Protein AF-A0A1G2YPW8-F1 (afdb_monomer_lite)

pLDDT: mean 90.45, std 9.54, range [54.59, 98.56]

Radius of gyration: 13.86 Å; chains: 1; bounding box: 31×33×29 Å

Foldseek 3Di:
DDAEAEFAPDPDDGGEDEAAAEEDEDPDAAYEYEFQQRGHGEYEYNEYEDHAQRYEYEAQLPAHGEYAYEEYEYHHQEYAFCNDLRGEGEYAYLEYEYEHEEEYEQHAAFNYEYEYAANAYEYEHPYYAYYPRHNPDCVRYHYHDHNNYYYYD

Structure (mmCIF, N/CA/C/O backbone):
data_AF-A0A1G2YPW8-F1
#
_entry.id   AF-A0A1G2YPW8-F1
#
loop_
_atom_site.group_PDB
_atom_site.id
_atom_site.type_symbol
_atom_site.label_atom_id
_atom_site.label_alt_id
_atom_site.label_comp_id
_atom_site.label_asym_id
_atom_site.label_entity_id
_atom_site.label_seq_id
_atom_site.pdbx_PDB_ins_code
_atom_site.Cartn_x
_atom_site.Cartn_y
_atom_site.Cartn_z
_atom_site.occupancy
_atom_site.B_iso_or_equiv
_atom_site.auth_seq_id
_atom_site.auth_comp_id
_atom_site.auth_asym_id
_atom_site.auth_atom_id
_atom_site.pdbx_PDB_model_num
ATOM 1 N N . MET A 1 1 ? -4.391 11.992 -16.008 1.00 54.59 1 MET A N 1
ATOM 2 C CA . MET A 1 1 ? -4.399 11.452 -14.633 1.00 54.59 1 MET A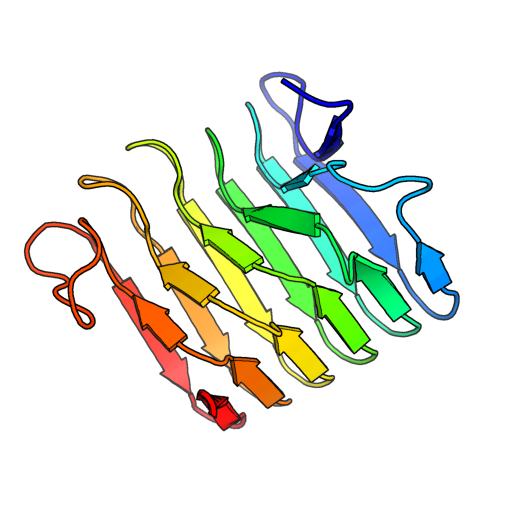 CA 1
ATOM 3 C C . MET A 1 1 ? -5.690 11.900 -13.969 1.00 54.59 1 MET A C 1
ATOM 5 O O . MET A 1 1 ? -6.053 13.056 -14.154 1.00 54.59 1 MET A O 1
ATOM 9 N N . GLY A 1 2 ? -6.417 10.990 -13.313 1.00 60.84 2 GLY A N 1
ATOM 10 C CA . GLY A 1 2 ? -7.601 11.341 -12.520 1.00 60.84 2 GLY A CA 1
ATOM 11 C C . GLY A 1 2 ? -7.224 12.144 -11.266 1.00 60.84 2 GLY A C 1
ATOM 12 O O . GLY A 1 2 ? -6.031 12.343 -11.013 1.00 60.84 2 GLY A O 1
ATOM 13 N N . PRO A 1 3 ? -8.204 12.621 -10.481 1.00 71.19 3 PRO A N 1
ATOM 14 C CA . PRO A 1 3 ? -7.913 13.215 -9.183 1.00 71.19 3 PRO A CA 1
ATOM 15 C C . PRO A 1 3 ? -7.196 12.183 -8.299 1.00 71.19 3 PRO A C 1
ATOM 17 O O . PRO A 1 3 ? -7.533 11.004 -8.323 1.00 71.19 3 PRO A O 1
ATOM 20 N N . ALA A 1 4 ? -6.209 12.612 -7.513 1.00 73.88 4 ALA A N 1
ATOM 21 C CA . ALA A 1 4 ? -5.512 11.742 -6.568 1.00 73.88 4 ALA A CA 1
ATOM 22 C C . ALA A 1 4 ? -5.597 12.335 -5.165 1.00 73.88 4 ALA A C 1
ATOM 24 O O . ALA A 1 4 ? -5.296 13.515 -4.968 1.00 73.88 4 ALA A O 1
ATOM 25 N N . SER A 1 5 ? -5.972 11.504 -4.195 1.00 84.81 5 SER A N 1
ATOM 26 C CA . SER A 1 5 ? -5.772 11.807 -2.778 1.00 84.81 5 SER A CA 1
ATOM 27 C C . SER A 1 5 ? -4.397 11.283 -2.392 1.00 84.81 5 SER A C 1
ATOM 29 O O . SER A 1 5 ? -4.063 10.146 -2.709 1.00 84.81 5 SER A O 1
ATOM 31 N N . GLN A 1 6 ? -3.566 12.116 -1.775 1.00 85.81 6 GLN A N 1
ATOM 32 C CA . GLN A 1 6 ? -2.142 11.819 -1.642 1.00 85.81 6 GLN A CA 1
ATOM 33 C C . GLN A 1 6 ? -1.658 12.025 -0.213 1.00 85.81 6 GLN A C 1
ATOM 35 O O . GLN A 1 6 ? -2.014 13.001 0.448 1.00 85.81 6 GLN A O 1
ATOM 40 N N . ILE A 1 7 ? -0.792 11.120 0.226 1.00 88.00 7 ILE A N 1
ATOM 41 C CA . ILE A 1 7 ? -0.086 11.155 1.499 1.00 88.00 7 ILE A CA 1
ATOM 42 C C . ILE A 1 7 ? 1.413 11.164 1.175 1.00 88.00 7 ILE A C 1
ATOM 44 O O . ILE A 1 7 ? 1.908 10.273 0.485 1.00 88.00 7 ILE A O 1
ATOM 48 N N . GLY A 1 8 ? 2.134 12.177 1.661 1.00 85.00 8 GLY A N 1
ATOM 49 C CA . GLY A 1 8 ? 3.579 12.328 1.435 1.00 85.00 8 GLY A CA 1
ATOM 50 C C . GLY A 1 8 ? 3.909 13.056 0.126 1.00 85.00 8 GLY A C 1
ATOM 51 O O . GLY A 1 8 ? 4.586 12.508 -0.742 1.00 85.00 8 GLY A O 1
ATOM 52 N N . ILE A 1 9 ? 3.383 14.277 -0.051 1.00 84.44 9 ILE A N 1
ATOM 53 C CA . ILE A 1 9 ? 3.553 15.082 -1.281 1.00 84.44 9 ILE A CA 1
ATOM 54 C C . ILE A 1 9 ? 4.685 16.118 -1.222 1.00 84.44 9 ILE A C 1
ATOM 56 O O . ILE A 1 9 ? 5.138 16.579 -2.264 1.00 84.44 9 ILE A O 1
ATOM 60 N N . SER A 1 10 ? 5.134 16.515 -0.029 1.00 79.88 10 SER A N 1
ATOM 61 C CA . SER A 1 10 ? 6.168 17.543 0.158 1.00 79.88 10 SER A CA 1
ATOM 62 C C . SER A 1 10 ? 7.513 16.916 0.499 1.00 79.88 10 SER A C 1
ATOM 64 O O . SER A 1 10 ? 7.562 16.025 1.345 1.00 79.88 10 SER A O 1
ATOM 66 N N . SER A 1 11 ? 8.608 17.404 -0.083 1.00 78.25 11 SER A N 1
ATOM 67 C CA . SER A 1 11 ? 9.956 16.912 0.215 1.00 78.25 11 SER A CA 1
ATOM 68 C C . SER A 1 11 ? 10.318 17.090 1.700 1.00 78.25 11 SER A C 1
ATOM 70 O O . SER A 1 11 ? 10.082 18.141 2.292 1.00 78.25 11 SER A O 1
ATOM 72 N N . GLY A 1 12 ? 10.902 16.050 2.306 1.00 75.81 12 GLY A N 1
ATOM 73 C CA . GLY A 1 12 ? 11.569 16.145 3.612 1.00 75.81 12 GLY A CA 1
ATOM 74 C C . GLY A 1 12 ? 10.729 15.879 4.869 1.00 75.81 12 GLY A C 1
ATOM 75 O O . GLY A 1 12 ? 11.188 16.213 5.957 1.00 75.81 12 GLY A O 1
ATOM 76 N N . GLY A 1 13 ? 9.543 15.271 4.767 1.00 85.06 13 GLY A N 1
ATOM 77 C CA . GLY A 1 13 ? 8.742 14.912 5.945 1.00 85.06 13 GLY A CA 1
ATOM 78 C C . GLY A 1 13 ? 7.903 13.649 5.770 1.00 85.06 13 GLY A C 1
ATOM 79 O O . GLY A 1 13 ? 7.817 13.095 4.676 1.00 85.06 13 GLY A O 1
ATOM 80 N N . THR A 1 14 ? 7.273 13.220 6.861 1.00 92.38 14 THR A N 1
ATOM 81 C CA . THR A 1 14 ? 6.325 12.102 6.882 1.00 92.38 14 THR A CA 1
ATOM 82 C C . THR A 1 14 ? 4.910 12.652 7.006 1.00 92.38 14 THR A C 1
ATOM 84 O O . THR A 1 14 ? 4.627 13.435 7.913 1.00 92.38 14 THR A O 1
ATOM 87 N N . ALA A 1 15 ? 4.009 12.246 6.115 1.00 94.19 15 ALA A N 1
ATOM 88 C CA . ALA A 1 15 ? 2.583 12.525 6.251 1.00 94.19 15 ALA A CA 1
ATOM 89 C C . ALA A 1 15 ? 1.846 11.257 6.683 1.00 94.19 15 ALA A C 1
ATOM 91 O O . ALA A 1 15 ? 2.105 10.184 6.141 1.00 94.19 15 ALA A O 1
ATOM 92 N N . THR A 1 16 ? 0.897 11.393 7.609 1.00 95.00 16 THR A N 1
ATOM 93 C CA . THR A 1 16 ? 0.124 10.262 8.136 1.00 95.00 16 THR A CA 1
ATOM 94 C C . THR A 1 16 ? -1.372 10.515 8.000 1.00 95.00 16 THR A C 1
ATOM 96 O O . THR A 1 16 ? -1.867 11.555 8.435 1.00 95.00 16 THR A O 1
ATOM 99 N N . LEU A 1 17 ? -2.102 9.543 7.451 1.00 94.81 17 LEU A N 1
ATOM 100 C CA . LEU A 1 17 ? -3.563 9.483 7.493 1.00 94.81 17 LEU A CA 1
ATOM 101 C C . LEU A 1 17 ? -4.003 8.389 8.465 1.00 94.81 17 LEU A C 1
ATOM 103 O O . LEU A 1 17 ? -3.653 7.228 8.278 1.00 94.81 17 LEU A O 1
ATOM 107 N N . ASN A 1 18 ? -4.796 8.755 9.474 1.00 96.06 18 ASN A N 1
ATOM 108 C CA . ASN A 1 18 ? -5.314 7.824 10.477 1.00 96.06 18 ASN A CA 1
ATOM 109 C C . ASN A 1 18 ? -6.785 7.478 10.207 1.00 96.06 18 ASN A C 1
ATOM 111 O O . ASN A 1 18 ? -7.634 8.370 10.153 1.00 96.06 18 ASN A O 1
ATOM 115 N N . VAL A 1 19 ? -7.098 6.185 10.127 1.00 95.19 19 VAL A N 1
ATOM 116 C CA . VAL A 1 19 ? -8.462 5.646 10.049 1.00 95.19 19 VAL A CA 1
ATOM 117 C C . VAL A 1 19 ? -8.671 4.709 11.239 1.00 95.19 19 VAL A C 1
ATOM 119 O O . VAL A 1 19 ? -8.038 3.664 11.337 1.00 95.19 19 VAL A O 1
ATOM 122 N N . ALA A 1 20 ? -9.520 5.120 12.186 1.00 94.69 20 ALA A N 1
ATOM 123 C CA . ALA A 1 20 ? -9.616 4.481 13.507 1.00 94.69 20 ALA A CA 1
ATOM 124 C C . ALA A 1 20 ? -11.041 4.050 13.910 1.00 94.69 20 ALA A C 1
ATOM 126 O O . ALA A 1 20 ? -11.277 3.719 15.067 1.00 94.69 20 ALA A O 1
ATOM 127 N N . GLY A 1 21 ? -12.019 4.073 12.996 1.00 90.38 21 GLY A N 1
ATOM 128 C CA . GLY A 1 21 ? -13.393 3.670 13.350 1.00 90.38 21 GLY A CA 1
ATOM 129 C C . GLY A 1 21 ? -14.521 4.168 12.450 1.00 90.38 21 GLY A C 1
ATOM 130 O O . GLY A 1 21 ? -15.677 3.841 12.693 1.00 90.38 21 GLY A O 1
ATOM 131 N N . ARG A 1 22 ? -14.220 4.958 11.416 1.00 95.12 22 ARG A N 1
ATOM 132 C CA . ARG A 1 22 ? -15.196 5.385 10.402 1.00 95.12 22 ARG A CA 1
ATOM 133 C C . ARG A 1 22 ? -14.780 4.913 9.017 1.00 95.12 22 ARG A C 1
ATOM 135 O O . ARG A 1 22 ? -13.684 4.382 8.842 1.00 95.12 22 ARG A O 1
ATOM 142 N N . THR A 1 23 ? -15.667 5.125 8.054 1.00 94.38 23 THR A N 1
ATOM 143 C CA . THR A 1 23 ? -15.392 4.847 6.650 1.00 94.38 23 THR A CA 1
ATOM 144 C C . THR A 1 23 ? -14.741 6.056 5.983 1.00 94.38 23 THR A C 1
ATOM 146 O O . THR A 1 23 ? -15.304 7.150 5.991 1.00 94.38 23 THR A O 1
ATOM 149 N N . LEU A 1 24 ? -13.568 5.849 5.394 1.00 91.50 24 LEU A N 1
ATOM 150 C CA . LEU A 1 24 ? -12.966 6.724 4.398 1.00 91.50 24 LEU A CA 1
ATOM 151 C C . LEU A 1 24 ? -13.339 6.177 3.018 1.00 91.50 24 LEU A C 1
ATOM 153 O O . LEU A 1 24 ? -12.921 5.077 2.675 1.00 91.50 24 LEU A O 1
ATOM 157 N N . THR A 1 25 ? -14.101 6.931 2.231 1.00 90.62 25 THR A N 1
ATOM 158 C CA . THR A 1 25 ? -14.523 6.523 0.881 1.00 90.62 25 THR A CA 1
ATOM 159 C C . THR A 1 25 ? -13.983 7.514 -0.138 1.00 90.62 25 THR A C 1
ATOM 161 O O . THR A 1 25 ? -14.109 8.723 0.067 1.00 90.62 25 THR A O 1
ATOM 164 N N . ALA A 1 26 ? -13.409 7.024 -1.239 1.00 82.62 26 ALA A N 1
ATOM 165 C CA . ALA A 1 26 ? -13.087 7.896 -2.363 1.00 82.62 26 ALA A CA 1
ATOM 166 C C . ALA A 1 26 ? -14.381 8.360 -3.062 1.00 82.62 26 ALA A C 1
ATOM 168 O O . ALA A 1 26 ? -15.291 7.558 -3.270 1.00 82.62 26 ALA A O 1
ATOM 169 N N . PRO A 1 27 ? -14.506 9.652 -3.405 1.00 71.44 27 PRO A N 1
ATOM 170 C CA . PRO A 1 27 ? -15.769 10.222 -3.870 1.00 71.44 27 PRO A CA 1
ATOM 171 C C . PRO A 1 27 ? -16.154 9.843 -5.312 1.00 71.44 27 PRO A C 1
ATOM 173 O O . PRO A 1 27 ? -17.251 10.196 -5.741 1.00 71.44 27 PRO A O 1
ATOM 176 N N . SER A 1 28 ? -15.289 9.176 -6.083 1.00 69.62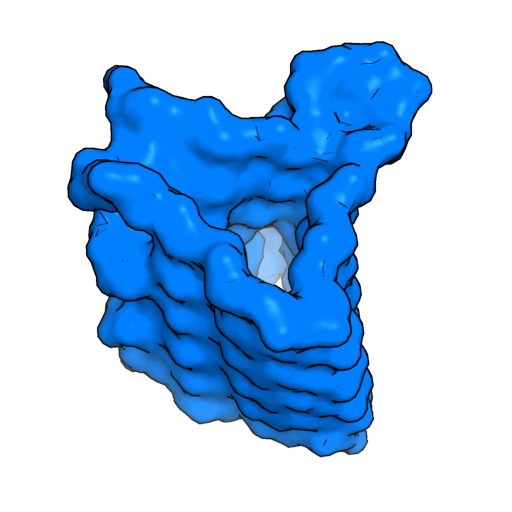 28 SER A N 1
ATOM 177 C CA . SER A 1 28 ? -15.517 8.919 -7.512 1.00 69.62 28 SER A CA 1
ATOM 178 C C . SER A 1 28 ? -14.835 7.648 -8.013 1.00 69.62 28 SER A C 1
ATOM 180 O O . SER A 1 28 ? -14.056 7.039 -7.300 1.00 69.62 28 SER A O 1
ATOM 182 N N . ASN A 1 29 ? -15.112 7.278 -9.264 1.00 67.69 29 ASN A N 1
ATOM 183 C CA . ASN A 1 29 ? -14.352 6.266 -9.994 1.00 67.69 29 ASN A CA 1
ATOM 184 C C . ASN A 1 29 ? -13.076 6.909 -10.572 1.00 67.69 29 ASN A C 1
ATOM 186 O O . ASN A 1 29 ? -13.143 8.027 -11.088 1.00 67.69 29 ASN A O 1
ATOM 190 N N . TYR A 1 30 ? -11.956 6.186 -10.559 1.00 64.81 30 TYR A N 1
ATOM 191 C CA . TYR A 1 30 ? -10.618 6.597 -11.016 1.00 64.81 30 TYR A CA 1
ATOM 192 C C . TYR A 1 30 ? -9.876 7.584 -10.103 1.00 64.81 30 TYR A C 1
ATOM 194 O O . TYR A 1 30 ? -9.053 8.376 -10.575 1.00 64.81 30 TYR A O 1
ATOM 202 N N . THR A 1 31 ? -10.149 7.530 -8.801 1.00 77.00 31 THR A N 1
ATOM 203 C CA . THR A 1 31 ? -9.406 8.267 -7.776 1.00 77.00 31 THR A CA 1
ATOM 204 C C . THR A 1 31 ? -8.381 7.370 -7.101 1.00 77.00 31 THR A C 1
ATOM 206 O O . THR A 1 31 ? -8.721 6.524 -6.290 1.00 77.00 31 THR A O 1
ATOM 209 N N . TYR A 1 32 ? -7.095 7.566 -7.377 1.00 88.31 32 TYR A N 1
ATOM 210 C CA . TYR A 1 32 ? -6.054 6.802 -6.684 1.00 88.31 32 TYR A CA 1
ATOM 211 C C . TYR A 1 32 ? -5.812 7.364 -5.279 1.00 88.31 32 TYR A C 1
ATOM 213 O O . TYR A 1 32 ? -5.774 8.589 -5.090 1.00 88.31 32 TYR A O 1
ATOM 221 N N . LEU A 1 33 ? -5.598 6.475 -4.305 1.00 93.25 33 LEU A N 1
ATOM 222 C CA . LEU A 1 33 ? -4.962 6.839 -3.040 1.00 93.25 33 LEU A CA 1
ATOM 223 C C . LEU A 1 33 ? -3.460 6.610 -3.177 1.00 93.25 33 LEU A C 1
ATOM 225 O O . LEU A 1 33 ? -3.012 5.471 -3.251 1.00 93.25 33 LEU A O 1
ATOM 229 N N . VAL A 1 34 ? -2.679 7.686 -3.190 1.00 94.69 34 VAL A N 1
ATOM 230 C CA . VAL A 1 34 ? -1.218 7.599 -3.255 1.00 94.69 34 VAL A CA 1
ATOM 231 C C . VAL A 1 34 ? -0.644 7.700 -1.852 1.00 94.69 34 VAL A C 1
ATOM 233 O O . VAL A 1 34 ? -0.908 8.667 -1.136 1.00 94.69 34 VAL A O 1
ATOM 236 N N . VAL A 1 35 ? 0.176 6.729 -1.470 1.00 96.56 35 VAL A N 1
ATOM 237 C CA . VAL A 1 35 ? 0.877 6.699 -0.186 1.00 96.56 35 VAL A CA 1
ATOM 238 C C . VAL A 1 35 ? 2.369 6.638 -0.478 1.00 96.56 35 VAL A C 1
ATOM 240 O O . VAL A 1 35 ? 2.856 5.635 -0.985 1.00 96.56 35 VAL A O 1
ATOM 243 N N . GLY A 1 36 ? 3.096 7.716 -0.191 1.00 95.38 36 GLY A N 1
ATOM 244 C CA . GLY A 1 36 ? 4.525 7.815 -0.494 1.00 95.38 36 GLY A CA 1
ATOM 245 C C . GLY A 1 36 ? 4.818 8.342 -1.903 1.00 95.38 36 GLY A C 1
ATOM 246 O O . GLY A 1 36 ? 5.506 7.675 -2.674 1.00 95.38 36 GLY A O 1
ATOM 247 N N . ASN A 1 37 ? 4.268 9.509 -2.274 1.00 91.38 37 ASN A N 1
ATOM 248 C CA . ASN A 1 37 ? 4.483 10.095 -3.607 1.00 91.38 37 ASN A CA 1
ATOM 249 C C . ASN A 1 37 ? 5.901 10.672 -3.772 1.00 91.38 37 ASN A C 1
ATOM 251 O O . ASN A 1 37 ? 6.673 10.172 -4.575 1.00 91.38 37 ASN A O 1
ATOM 255 N N . ALA A 1 38 ? 6.252 11.710 -3.014 1.00 90.81 38 ALA A N 1
ATOM 256 C CA . ALA A 1 38 ? 7.559 12.381 -3.103 1.00 90.81 38 ALA A CA 1
ATOM 257 C C . ALA A 1 38 ? 8.318 12.385 -1.766 1.00 90.81 38 ALA A C 1
ATOM 259 O O . ALA A 1 38 ? 9.487 12.763 -1.692 1.00 90.81 38 ALA A O 1
ATOM 260 N N . SER A 1 39 ? 7.644 11.986 -0.694 1.00 94.25 39 SER A N 1
ATOM 261 C CA . SER A 1 39 ? 8.192 11.806 0.643 1.00 94.25 39 SER A CA 1
ATOM 262 C C . SER A 1 39 ? 7.452 10.687 1.355 1.00 94.25 39 SER A C 1
ATOM 264 O O . SER A 1 39 ? 6.546 10.083 0.782 1.00 94.25 39 SER A O 1
ATOM 266 N N . GLN A 1 40 ? 7.845 10.381 2.590 1.00 95.81 40 GLN A N 1
ATOM 267 C CA . GLN A 1 40 ? 7.257 9.263 3.307 1.00 95.81 40 GLN A CA 1
ATOM 268 C C . GLN A 1 40 ? 5.757 9.494 3.539 1.00 95.81 40 GLN A C 1
ATOM 270 O O . GLN A 1 40 ? 5.340 10.500 4.120 1.00 95.81 40 GLN A O 1
ATOM 275 N N . GLY A 1 41 ? 4.939 8.545 3.092 1.00 97.00 41 GLY A N 1
ATOM 276 C CA . GLY A 1 41 ? 3.506 8.522 3.360 1.00 97.00 41 GLY A CA 1
ATOM 277 C C . GLY A 1 41 ? 3.145 7.329 4.229 1.00 97.00 41 GLY A C 1
ATOM 278 O O . GLY A 1 41 ? 3.628 6.229 3.984 1.00 97.00 41 GLY A O 1
ATOM 279 N N . VAL A 1 42 ? 2.288 7.538 5.224 1.00 97.69 42 VAL A N 1
ATOM 280 C CA . VAL A 1 42 ? 1.803 6.481 6.115 1.00 97.69 42 VAL A CA 1
ATOM 281 C C . VAL A 1 42 ? 0.278 6.479 6.128 1.00 97.69 42 VAL A C 1
ATOM 283 O O . VAL A 1 42 ? -0.358 7.463 6.504 1.00 97.69 42 VAL A O 1
ATOM 286 N N . LEU A 1 43 ? -0.320 5.358 5.744 1.00 97.81 43 LEU A N 1
ATOM 287 C CA . LEU A 1 43 ? -1.722 5.057 5.996 1.00 97.81 43 LEU A CA 1
ATOM 288 C C . LEU A 1 43 ? -1.806 4.169 7.240 1.00 97.81 43 LEU A C 1
ATOM 290 O O . LEU A 1 43 ? -1.400 3.010 7.219 1.00 97.81 43 LEU A O 1
ATOM 294 N N . GLN A 1 44 ? -2.338 4.716 8.328 1.00 98.19 44 GLN A N 1
ATOM 295 C CA . GLN A 1 44 ? -2.523 4.008 9.588 1.00 98.19 44 GLN A CA 1
ATOM 296 C C . GLN A 1 44 ? -3.992 3.604 9.740 1.00 98.19 44 GLN A C 1
ATOM 298 O O . GLN A 1 44 ? -4.866 4.463 9.873 1.00 98.19 44 GLN A O 1
ATOM 303 N N . VAL A 1 45 ? -4.264 2.300 9.765 1.00 98.06 45 VAL A N 1
ATOM 304 C CA . VAL A 1 45 ? -5.611 1.745 9.948 1.00 98.06 45 VAL A CA 1
ATOM 305 C C . VAL A 1 45 ? -5.660 0.947 11.248 1.00 98.06 45 VAL A C 1
ATOM 307 O O . VAL A 1 45 ? -5.139 -0.158 11.359 1.00 98.06 45 VAL A O 1
ATOM 310 N N . SER A 1 46 ? -6.267 1.534 12.273 1.00 98.06 46 SER A N 1
ATOM 311 C CA . SER A 1 46 ? -6.469 0.890 13.577 1.00 98.06 46 SER A CA 1
ATOM 312 C C . SER A 1 46 ? -7.926 0.504 13.829 1.00 98.06 46 SER A C 1
ATOM 314 O O . SER A 1 46 ? -8.237 -0.034 14.889 1.00 98.06 46 SER A O 1
ATOM 316 N N . GLY A 1 47 ? -8.808 0.752 12.854 1.00 97.12 47 GLY A N 1
ATOM 317 C CA . GLY A 1 47 ? -10.222 0.382 12.836 1.00 97.12 47 GLY A CA 1
ATOM 318 C C . GLY A 1 47 ? -10.952 1.018 11.649 1.00 97.12 47 GLY A C 1
ATOM 319 O O . GLY A 1 47 ? -10.354 1.728 10.845 1.00 97.12 47 GLY A O 1
ATOM 320 N N . GLY A 1 48 ? -12.267 0.819 11.548 1.00 97.38 48 GLY A N 1
ATOM 321 C CA . GLY A 1 48 ? -13.072 1.396 10.463 1.00 97.38 48 GLY A CA 1
ATOM 322 C C . GLY A 1 48 ? -12.804 0.763 9.094 1.00 97.38 48 GLY A C 1
ATOM 323 O O . GLY A 1 48 ? -12.369 -0.387 9.007 1.00 97.38 48 GLY A O 1
ATOM 324 N N . THR A 1 49 ? -13.101 1.506 8.025 1.00 97.56 49 THR A N 1
ATOM 325 C CA . THR A 1 49 ? -13.013 0.996 6.649 1.00 97.56 49 THR A CA 1
ATOM 326 C C . THR A 1 49 ? -12.399 2.025 5.705 1.00 97.56 49 THR A C 1
ATOM 328 O O . THR A 1 49 ? -12.866 3.156 5.638 1.00 97.56 49 THR A O 1
ATOM 331 N N . VAL A 1 50 ? -11.395 1.638 4.925 1.00 96.56 50 VAL A N 1
ATOM 332 C CA . VAL A 1 50 ? -10.951 2.385 3.740 1.00 96.56 50 VAL A CA 1
ATOM 333 C C . VAL A 1 50 ? -11.612 1.741 2.529 1.00 96.56 50 VAL A C 1
ATOM 335 O O . VAL A 1 50 ? -11.362 0.576 2.244 1.00 96.56 50 VAL A O 1
ATOM 338 N N . ASN A 1 51 ? -12.500 2.461 1.849 1.00 95.44 51 ASN A N 1
ATOM 339 C CA . ASN A 1 51 ? -13.339 1.924 0.785 1.00 95.44 51 ASN A CA 1
ATOM 340 C C . ASN A 1 51 ? -13.025 2.590 -0.563 1.00 95.44 51 ASN A C 1
ATOM 342 O O . ASN A 1 51 ? -13.503 3.684 -0.863 1.00 95.44 51 ASN A O 1
ATOM 346 N N . LEU A 1 52 ? -12.228 1.893 -1.367 1.00 94.25 52 LEU A N 1
ATOM 347 C CA . LEU A 1 52 ? -11.710 2.276 -2.683 1.00 94.25 52 LEU A CA 1
ATOM 348 C C . LEU A 1 52 ? -12.094 1.221 -3.737 1.00 94.25 52 LEU A C 1
ATOM 350 O O . LEU A 1 52 ? -11.292 0.859 -4.585 1.00 94.25 52 LEU A O 1
ATOM 354 N N . VAL A 1 53 ? -13.307 0.666 -3.663 1.00 89.44 53 VAL A N 1
ATOM 355 C CA . VAL A 1 53 ? -13.724 -0.541 -4.417 1.00 89.44 53 VAL A CA 1
ATOM 356 C C . VAL A 1 53 ? -13.532 -0.472 -5.937 1.00 89.44 53 VAL A C 1
ATOM 358 O O . VAL A 1 53 ? -13.368 -1.508 -6.568 1.00 89.44 53 VAL A O 1
ATOM 361 N N . SER A 1 54 ? -13.537 0.725 -6.522 1.00 91.25 54 SER A N 1
ATOM 362 C CA . SER A 1 54 ? -13.334 0.942 -7.964 1.00 91.25 54 SER A CA 1
ATOM 363 C C . SER A 1 54 ? -11.929 1.453 -8.311 1.00 91.25 54 SER A C 1
ATOM 365 O O . SER A 1 54 ? -11.642 1.707 -9.481 1.00 91.25 54 SER A O 1
ATOM 367 N N . ASP A 1 55 ? -11.075 1.631 -7.304 1.00 92.75 55 ASP A N 1
ATOM 368 C CA . ASP A 1 55 ? -9.860 2.439 -7.349 1.00 92.75 55 ASP A CA 1
ATOM 369 C C . ASP A 1 55 ? -8.630 1.680 -6.834 1.00 92.75 55 ASP A C 1
ATOM 371 O O . ASP A 1 55 ? -8.741 0.716 -6.072 1.00 92.75 55 ASP A O 1
ATOM 375 N N . SER A 1 56 ? -7.440 2.124 -7.251 1.00 93.75 56 SER A N 1
ATOM 376 C CA . SER A 1 56 ? -6.174 1.555 -6.777 1.00 93.75 56 SER A CA 1
ATOM 377 C C . SER A 1 56 ? -5.592 2.332 -5.595 1.00 93.75 56 SER A C 1
ATOM 379 O O . SER A 1 56 ? -5.745 3.555 -5.483 1.00 93.75 56 SER A O 1
ATOM 381 N N . ILE A 1 57 ? -4.825 1.627 -4.768 1.00 96.06 57 ILE A N 1
ATOM 382 C CA . ILE A 1 57 ? -3.823 2.234 -3.892 1.00 96.06 57 ILE A CA 1
ATOM 383 C C . ILE A 1 57 ? -2.483 2.211 -4.623 1.00 96.06 57 ILE A C 1
ATOM 385 O O . ILE A 1 57 ? -2.032 1.152 -5.046 1.00 96.06 57 ILE A O 1
ATOM 389 N N . TRP A 1 58 ? -1.840 3.369 -4.746 1.00 95.94 58 TRP A N 1
ATOM 390 C CA . TRP A 1 58 ? -0.472 3.497 -5.246 1.00 95.94 58 TRP A CA 1
ATOM 391 C C . TRP A 1 58 ? 0.472 3.612 -4.062 1.00 95.94 58 TRP A C 1
ATOM 393 O O . TRP A 1 58 ? 0.583 4.676 -3.441 1.00 95.94 58 TRP A O 1
ATOM 403 N N . LEU A 1 59 ? 1.115 2.502 -3.717 1.00 97.19 59 LEU A N 1
ATOM 404 C CA . LEU A 1 59 ? 1.950 2.401 -2.530 1.00 97.19 59 LEU A CA 1
ATOM 405 C C . LEU A 1 59 ? 3.422 2.553 -2.904 1.00 97.19 59 LEU A C 1
ATOM 407 O O . 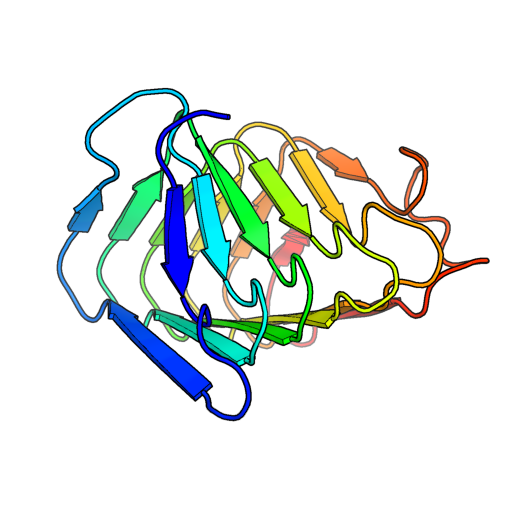LEU A 1 59 ? 3.948 1.842 -3.752 1.00 97.19 59 LEU A O 1
ATOM 411 N N . GLY A 1 60 ? 4.097 3.497 -2.262 1.00 95.56 60 GLY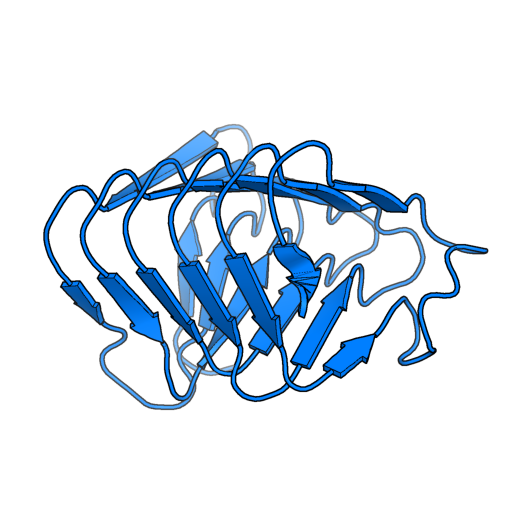 A N 1
ATOM 412 C CA . GLY A 1 60 ? 5.486 3.820 -2.553 1.00 95.56 60 GLY A CA 1
ATOM 413 C C . GLY A 1 60 ? 5.683 4.296 -3.993 1.00 95.56 60 GLY A C 1
ATOM 414 O O . GLY A 1 60 ? 6.536 3.775 -4.705 1.00 95.56 60 GLY A O 1
ATOM 415 N N . TYR A 1 61 ? 4.858 5.247 -4.448 1.00 92.75 61 TYR A N 1
ATOM 416 C CA . TYR A 1 61 ? 4.895 5.741 -5.829 1.00 92.75 61 TYR A CA 1
ATOM 417 C C . TYR A 1 61 ? 6.240 6.396 -6.183 1.00 92.75 61 TYR A C 1
ATOM 419 O O . TYR A 1 61 ? 6.763 6.136 -7.257 1.00 92.75 61 TYR A O 1
ATOM 427 N N . GLY A 1 62 ? 6.844 7.186 -5.293 1.00 91.25 62 GLY A N 1
ATOM 428 C CA . GLY A 1 62 ? 8.168 7.801 -5.519 1.00 91.25 62 GLY A CA 1
ATOM 429 C C . GLY A 1 62 ? 9.050 7.920 -4.277 1.00 91.25 62 GLY A C 1
ATOM 430 O O . GLY A 1 62 ? 10.191 8.370 -4.371 1.00 91.25 62 GLY A O 1
ATOM 431 N N . ALA A 1 63 ? 8.540 7.491 -3.125 1.00 94.06 63 ALA A N 1
ATOM 432 C CA . ALA A 1 63 ? 9.262 7.369 -1.867 1.00 94.06 63 ALA A CA 1
ATOM 433 C C . ALA A 1 63 ? 8.731 6.151 -1.091 1.00 94.06 63 ALA A C 1
ATOM 435 O O . ALA A 1 63 ? 7.992 5.327 -1.630 1.00 94.06 63 ALA A O 1
ATOM 436 N N . THR A 1 64 ? 9.077 6.028 0.190 1.00 96.19 64 THR A N 1
ATOM 437 C CA . THR A 1 64 ? 8.493 5.002 1.060 1.00 96.19 64 THR A CA 1
ATOM 438 C C . THR A 1 64 ? 7.008 5.276 1.295 1.00 96.19 64 THR A C 1
ATOM 440 O O . THR A 1 64 ? 6.623 6.335 1.799 1.00 96.19 64 THR A O 1
ATOM 443 N N . GLY A 1 65 ? 6.172 4.303 0.949 1.00 97.62 65 GLY A N 1
ATOM 444 C CA . GLY A 1 65 ? 4.752 4.297 1.272 1.00 97.62 65 GLY A CA 1
ATOM 445 C C . GLY A 1 65 ? 4.466 3.169 2.243 1.00 97.62 65 GLY A C 1
ATOM 446 O O . GLY A 1 65 ? 4.763 2.023 1.933 1.00 97.62 65 GLY A O 1
ATOM 447 N N . THR A 1 66 ? 3.889 3.471 3.399 1.00 98.25 66 THR A N 1
ATOM 448 C CA . THR A 1 66 ? 3.643 2.476 4.444 1.00 98.25 66 THR A CA 1
ATOM 449 C C . THR A 1 66 ? 2.155 2.346 4.731 1.00 98.25 66 THR A C 1
ATOM 451 O O . THR A 1 66 ? 1.486 3.342 5.003 1.00 98.25 66 THR A O 1
ATOM 454 N N . ILE A 1 67 ? 1.643 1.119 4.732 1.00 98.50 67 ILE A N 1
ATOM 455 C CA . ILE A 1 67 ? 0.358 0.772 5.342 1.00 98.50 67 ILE A CA 1
ATOM 456 C C . ILE A 1 67 ? 0.655 0.073 6.666 1.00 98.50 67 ILE A C 1
ATOM 458 O O . ILE A 1 67 ? 1.306 -0.965 6.684 1.00 98.50 67 ILE A O 1
ATOM 462 N N . ASN A 1 68 ? 0.160 0.630 7.769 1.00 98.44 68 ASN A N 1
ATOM 463 C CA . ASN A 1 68 ? 0.208 0.001 9.086 1.00 98.44 68 ASN A CA 1
ATOM 464 C C . ASN A 1 68 ? -1.216 -0.351 9.512 1.00 98.44 68 ASN A C 1
ATOM 466 O O . ASN A 1 68 ? -2.048 0.547 9.671 1.00 98.44 68 ASN A O 1
ATOM 470 N N . MET A 1 69 ? -1.495 -1.633 9.737 1.00 98.56 69 MET A N 1
ATOM 471 C CA . MET A 1 69 ? -2.837 -2.114 10.042 1.00 98.56 69 MET A CA 1
ATOM 472 C C . MET A 1 69 ? -2.859 -3.023 11.270 1.00 98.56 69 MET A C 1
ATOM 474 O O . MET A 1 69 ? -2.211 -4.065 11.303 1.00 98.56 69 MET A O 1
ATOM 478 N N . SER A 1 70 ? -3.630 -2.637 12.286 1.00 98.56 70 SER A N 1
ATOM 479 C CA . SER A 1 70 ? -3.873 -3.480 13.468 1.00 98.56 70 SER A CA 1
ATOM 480 C C . SER A 1 70 ? -5.307 -3.999 13.549 1.00 98.56 70 SER A C 1
ATOM 482 O O . SER A 1 70 ? -5.568 -5.004 14.205 1.00 98.56 70 SER A O 1
ATOM 484 N N . SER A 1 71 ? -6.255 -3.334 12.883 1.00 98.38 71 SER A N 1
ATOM 485 C CA . SER A 1 71 ? -7.634 -3.802 12.722 1.00 98.38 71 SER A CA 1
ATOM 486 C C . SER A 1 71 ? -8.324 -3.073 11.555 1.00 98.38 71 SER A C 1
ATOM 488 O O . SER A 1 71 ? -7.696 -2.269 10.869 1.00 98.38 71 SER A O 1
ATOM 490 N N . GLY A 1 72 ? -9.616 -3.331 11.327 1.00 98.25 72 GLY A N 1
ATOM 491 C CA . GLY A 1 72 ? -10.418 -2.671 10.291 1.00 98.25 72 GLY A CA 1
ATOM 492 C C . GLY A 1 72 ? -10.388 -3.389 8.943 1.00 98.25 72 GLY A C 1
ATOM 493 O O . GLY A 1 72 ? -10.007 -4.559 8.854 1.00 98.25 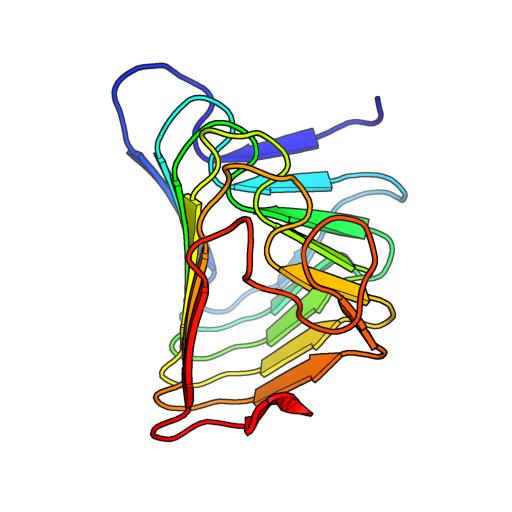72 GLY A O 1
ATOM 494 N N . THR A 1 73 ? -10.809 -2.682 7.893 1.00 98.50 73 THR A N 1
ATOM 495 C CA . THR A 1 73 ? -10.879 -3.228 6.531 1.00 98.50 73 THR A CA 1
ATOM 496 C C . THR A 1 73 ? -10.393 -2.217 5.496 1.00 98.50 73 THR A C 1
ATOM 498 O O . THR A 1 73 ? -10.798 -1.058 5.531 1.00 98.50 73 THR A O 1
ATOM 501 N N . ILE A 1 74 ? -9.577 -2.650 4.542 1.00 98.38 74 ILE A N 1
ATOM 502 C CA . ILE A 1 74 ? -9.283 -1.907 3.314 1.00 98.38 74 ILE A CA 1
ATOM 503 C C . ILE A 1 74 ? -9.920 -2.680 2.162 1.00 98.38 74 ILE A C 1
ATOM 505 O O . ILE A 1 74 ? -9.599 -3.843 1.966 1.00 98.38 74 ILE A O 1
ATOM 509 N N . ASN A 1 75 ? -10.812 -2.051 1.402 1.00 97.50 75 ASN A N 1
ATOM 510 C CA . ASN A 1 75 ? -11.331 -2.596 0.151 1.00 97.50 75 ASN A CA 1
ATOM 511 C C . ASN A 1 75 ? -10.787 -1.749 -0.991 1.00 97.50 75 ASN A C 1
ATOM 513 O O . ASN A 1 75 ? -10.984 -0.533 -0.983 1.00 97.50 75 ASN A O 1
ATOM 517 N N . CYS A 1 76 ? -10.138 -2.360 -1.971 1.00 96.50 76 CYS A N 1
ATOM 518 C CA . CYS A 1 76 ? -9.667 -1.657 -3.158 1.00 96.50 76 CYS A CA 1
ATOM 519 C C . CYS A 1 76 ? -9.735 -2.552 -4.391 1.00 96.50 76 CYS A C 1
ATOM 521 O O . CYS A 1 76 ? -9.868 -3.772 -4.273 1.00 96.50 76 CYS A O 1
ATOM 523 N N . ARG A 1 77 ? -9.657 -1.944 -5.576 1.00 95.50 77 ARG A N 1
ATOM 524 C CA . ARG A 1 77 ? -9.551 -2.714 -6.812 1.00 95.50 77 ARG A CA 1
ATOM 525 C C . ARG A 1 77 ? -8.165 -3.334 -6.937 1.00 95.50 77 ARG A C 1
ATOM 527 O O . ARG A 1 77 ? -8.060 -4.549 -7.051 1.00 95.50 77 ARG A O 1
ATOM 534 N N . ASN A 1 78 ? -7.134 -2.489 -6.862 1.00 95.56 78 ASN A N 1
ATOM 535 C CA . ASN A 1 78 ? -5.732 -2.881 -6.997 1.00 95.56 78 ASN A CA 1
ATOM 536 C C . ASN A 1 78 ? -4.855 -2.273 -5.901 1.00 95.56 78 ASN A C 1
ATOM 538 O O . ASN A 1 78 ? -5.148 -1.193 -5.378 1.00 95.56 78 ASN A O 1
ATOM 542 N N . ILE A 1 79 ? -3.728 -2.928 -5.637 1.00 96.44 79 ILE A N 1
ATOM 543 C CA . ILE A 1 79 ? -2.578 -2.314 -4.971 1.00 96.44 79 ILE A CA 1
ATOM 544 C C . ILE A 1 79 ? -1.425 -2.324 -5.967 1.00 96.44 79 ILE A C 1
ATOM 546 O O . ILE A 1 79 ? -0.846 -3.371 -6.244 1.00 96.44 79 ILE A O 1
ATOM 550 N N . ASP A 1 80 ? -1.099 -1.148 -6.487 1.00 95.19 80 ASP A N 1
ATOM 551 C CA . ASP A 1 80 ? 0.043 -0.935 -7.366 1.00 95.19 80 ASP A CA 1
ATOM 552 C C . ASP A 1 80 ? 1.202 -0.476 -6.465 1.00 95.19 80 ASP A C 1
ATOM 554 O O . ASP A 1 80 ? 1.172 0.634 -5.922 1.00 95.19 80 ASP A O 1
ATOM 558 N N . ALA A 1 81 ? 2.175 -1.348 -6.192 1.00 94.81 81 ALA A N 1
ATOM 559 C CA . ALA A 1 81 ? 3.230 -1.068 -5.222 1.00 94.81 81 ALA A CA 1
ATOM 560 C C . ALA A 1 81 ? 4.591 -0.898 -5.901 1.00 94.81 81 ALA A C 1
ATOM 562 O O . ALA A 1 81 ? 4.970 -1.700 -6.746 1.00 94.81 81 ALA A O 1
ATOM 563 N N . GLY A 1 82 ? 5.361 0.126 -5.527 1.00 93.38 82 GLY A N 1
ATOM 564 C CA . GLY A 1 82 ? 6.686 0.361 -6.106 1.00 93.38 82 GLY A CA 1
ATOM 565 C C . GLY A 1 82 ? 6.612 0.784 -7.577 1.00 93.38 82 GLY A C 1
ATOM 566 O O . GLY A 1 82 ? 7.247 0.182 -8.443 1.00 93.38 82 GLY A O 1
ATOM 567 N N . LEU A 1 83 ? 5.828 1.830 -7.868 1.00 91.25 83 LEU A N 1
ATOM 568 C CA . LEU A 1 83 ? 5.629 2.345 -9.234 1.00 91.25 83 LEU A CA 1
ATOM 569 C C . LEU A 1 83 ? 6.857 3.069 -9.821 1.00 91.25 83 LEU A C 1
ATOM 571 O O . LEU A 1 83 ? 6.870 3.440 -10.993 1.00 91.25 83 LEU A O 1
ATOM 575 N N . THR A 1 84 ? 7.901 3.289 -9.026 1.00 92.38 84 THR A N 1
ATOM 576 C CA . THR A 1 84 ? 9.182 3.828 -9.494 1.00 92.38 84 THR A CA 1
ATOM 577 C C . THR A 1 84 ? 10.334 3.066 -8.858 1.00 92.38 84 THR A C 1
ATOM 579 O O . THR A 1 84 ? 10.168 2.447 -7.811 1.00 92.38 84 THR A O 1
ATOM 582 N N . ALA A 1 85 ? 11.530 3.158 -9.444 1.00 90.19 85 ALA A N 1
ATOM 583 C CA . ALA A 1 85 ? 12.725 2.482 -8.931 1.00 90.19 85 ALA A CA 1
ATOM 584 C C . ALA A 1 85 ? 13.126 2.906 -7.501 1.00 90.19 85 ALA A C 1
ATOM 586 O O . ALA A 1 85 ? 13.814 2.163 -6.816 1.00 90.19 85 ALA A O 1
ATOM 587 N N . ASN A 1 86 ? 12.694 4.085 -7.039 1.00 89.31 86 ASN A N 1
ATOM 588 C CA . ASN A 1 86 ? 12.929 4.548 -5.664 1.00 89.31 86 ASN A CA 1
ATOM 589 C C . ASN A 1 86 ? 11.771 4.197 -4.717 1.00 89.31 86 ASN A C 1
ATOM 591 O O . ASN A 1 86 ? 11.827 4.503 -3.524 1.00 89.31 86 ASN A O 1
ATOM 595 N N . GLY A 1 87 ? 10.699 3.615 -5.25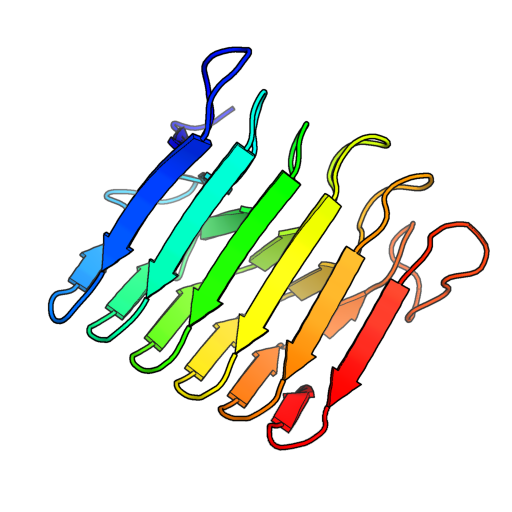3 1.00 93.19 87 GLY A N 1
ATOM 596 C CA . GLY A 1 87 ? 9.545 3.183 -4.492 1.00 93.19 87 GLY A CA 1
ATOM 597 C C . GLY A 1 87 ? 9.922 2.066 -3.532 1.00 93.19 87 GLY A C 1
ATOM 598 O O . GLY A 1 87 ? 10.534 1.071 -3.924 1.00 93.19 87 GLY A O 1
ATOM 599 N N . HIS A 1 88 ? 9.534 2.245 -2.273 1.00 95.62 88 HIS A N 1
ATOM 600 C CA . HIS A 1 88 ? 9.682 1.227 -1.240 1.00 95.62 88 HIS A CA 1
ATOM 601 C C . HIS A 1 88 ? 8.358 1.064 -0.482 1.00 95.62 88 HIS A C 1
ATOM 603 O O . HIS A 1 88 ? 8.169 1.666 0.581 1.00 95.62 88 HIS A O 1
ATOM 609 N N . PRO A 1 89 ? 7.369 0.381 -1.083 1.00 97.00 89 PRO A N 1
ATOM 610 C CA . PRO A 1 89 ? 6.127 0.032 -0.411 1.00 97.00 89 PRO A CA 1
ATOM 611 C C . PRO A 1 89 ? 6.359 -0.924 0.767 1.00 97.00 89 PRO A C 1
ATOM 613 O O . PRO A 1 89 ? 7.077 -1.915 0.652 1.00 97.00 89 PRO A O 1
ATOM 616 N N . ILE A 1 90 ? 5.698 -0.637 1.886 1.00 97.69 90 ILE A N 1
ATOM 617 C CA . ILE A 1 90 ? 5.722 -1.453 3.102 1.00 97.69 90 ILE A CA 1
ATOM 618 C C . ILE A 1 90 ? 4.282 -1.708 3.550 1.00 97.69 90 ILE A C 1
ATOM 620 O O . ILE A 1 90 ? 3.511 -0.759 3.717 1.00 97.69 90 ILE A O 1
ATOM 624 N N . ILE A 1 91 ? 3.920 -2.965 3.796 1.00 97.94 91 ILE A N 1
ATOM 625 C CA . ILE A 1 91 ? 2.679 -3.344 4.483 1.00 97.94 91 ILE A CA 1
ATOM 626 C C . ILE A 1 91 ? 3.042 -4.046 5.792 1.00 97.94 91 ILE A C 1
ATOM 628 O O . ILE A 1 91 ? 3.653 -5.107 5.775 1.00 97.94 91 ILE A O 1
ATOM 632 N N . ASN A 1 92 ? 2.610 -3.477 6.917 1.00 98.25 92 ASN A N 1
ATOM 633 C CA . ASN A 1 92 ? 2.715 -4.080 8.243 1.00 98.25 92 ASN A CA 1
ATOM 634 C C . ASN A 1 92 ? 1.312 -4.392 8.766 1.00 98.25 92 ASN A C 1
ATOM 636 O O . ASN A 1 92 ? 0.518 -3.469 8.985 1.00 98.25 92 ASN A O 1
ATOM 640 N N . MET A 1 93 ? 1.003 -5.667 8.998 1.00 98.38 93 MET A N 1
ATOM 641 C CA . MET A 1 93 ? -0.291 -6.109 9.514 1.00 98.38 93 MET A CA 1
ATOM 642 C C . MET A 1 93 ? -0.138 -6.977 10.758 1.00 98.38 93 MET A C 1
ATOM 644 O O . MET A 1 93 ? 0.498 -8.022 10.719 1.00 98.38 93 MET A O 1
ATOM 648 N N . THR A 1 94 ? -0.798 -6.577 11.844 1.00 98.50 94 THR A N 1
ATOM 649 C CA . THR A 1 94 ? -1.006 -7.414 13.042 1.00 98.50 94 THR A CA 1
ATOM 650 C C . THR A 1 94 ? -2.465 -7.861 13.190 1.00 98.50 94 THR A C 1
ATOM 652 O O . THR A 1 94 ? -2.807 -8.618 14.095 1.00 98.50 94 THR A O 1
ATOM 655 N N . GLY A 1 95 ? -3.345 -7.408 12.292 1.00 98.12 95 GLY A N 1
ATOM 656 C CA . GLY A 1 95 ? -4.768 -7.731 12.270 1.00 98.12 95 GLY A CA 1
ATOM 657 C C . GLY A 1 95 ? -5.500 -7.025 11.127 1.00 98.12 95 GLY A C 1
ATOM 658 O O . GLY A 1 95 ? -4.898 -6.296 10.341 1.00 98.12 95 GLY A O 1
ATOM 659 N N . GLY A 1 96 ? -6.820 -7.216 11.047 1.00 98.44 96 GLY A N 1
ATOM 660 C CA . GLY A 1 96 ? -7.662 -6.604 10.012 1.00 98.44 96 GLY A CA 1
ATOM 661 C C . GLY A 1 96 ? -7.697 -7.376 8.690 1.00 98.44 96 GLY A C 1
ATOM 662 O O . GLY A 1 96 ? -7.260 -8.525 8.618 1.00 98.44 96 GLY A O 1
ATOM 663 N N . GLN A 1 97 ? -8.294 -6.762 7.666 1.00 98.50 97 GLN A N 1
ATOM 664 C CA . GLN A 1 97 ? -8.473 -7.370 6.343 1.00 98.50 97 GLN A CA 1
ATOM 665 C C . GLN A 1 97 ? -8.179 -6.376 5.215 1.00 98.50 97 GLN A C 1
ATOM 667 O O . GLN A 1 97 ? -8.730 -5.275 5.209 1.00 98.50 97 GLN A O 1
ATOM 672 N N . ILE A 1 98 ? -7.374 -6.776 4.236 1.00 98.44 98 ILE A N 1
ATOM 673 C CA . ILE A 1 98 ? -7.223 -6.077 2.958 1.00 98.44 98 ILE A CA 1
ATOM 674 C C . ILE A 1 98 ? -7.865 -6.946 1.877 1.00 98.44 98 ILE A C 1
ATOM 676 O O . ILE A 1 98 ? -7.408 -8.054 1.618 1.00 98.44 98 ILE A O 1
ATOM 680 N N . ASN A 1 99 ? -8.917 -6.434 1.248 1.00 98.12 99 ASN A N 1
ATOM 681 C CA . ASN A 1 99 ? -9.629 -7.074 0.152 1.00 98.12 99 ASN A CA 1
ATOM 682 C C . ASN A 1 99 ? -9.285 -6.349 -1.151 1.00 98.12 99 ASN A C 1
ATOM 684 O O . ASN A 1 99 ? -9.694 -5.201 -1.360 1.00 98.12 99 ASN A O 1
ATOM 688 N N . VAL A 1 100 ? -8.534 -7.022 -2.015 1.00 97.50 100 VAL A N 1
ATOM 689 C CA . VAL A 1 100 ? -8.135 -6.539 -3.337 1.00 97.50 100 VAL A CA 1
ATOM 690 C C . VAL A 1 100 ? -8.918 -7.324 -4.379 1.00 97.50 100 VAL A C 1
ATOM 692 O O . VAL A 1 100 ? -8.717 -8.525 -4.542 1.00 97.50 100 VAL A O 1
ATOM 695 N N . SER A 1 101 ? -9.858 -6.674 -5.063 1.00 96.50 101 SER A N 1
ATOM 696 C CA . SER A 1 101 ? -10.773 -7.402 -5.954 1.00 96.50 101 SER A CA 1
ATOM 697 C C . SER A 1 101 ? -10.110 -7.910 -7.234 1.00 96.50 101 SER A C 1
ATOM 699 O O . SER A 1 101 ? -10.629 -8.833 -7.855 1.00 96.50 101 SER A O 1
ATOM 701 N N . GLU A 1 102 ? -9.005 -7.292 -7.652 1.00 95.19 102 GLU A N 1
ATOM 702 C CA . GLU A 1 102 ? -8.283 -7.644 -8.872 1.00 95.19 102 GLU A CA 1
ATOM 703 C C . GLU A 1 102 ? -6.839 -8.046 -8.555 1.00 95.19 102 GLU A C 1
ATOM 705 O O . GLU A 1 102 ? -6.564 -9.237 -8.405 1.00 95.19 102 GLU A O 1
ATOM 710 N N . ILE A 1 103 ? -5.909 -7.088 -8.478 1.00 94.12 103 ILE A N 1
ATOM 711 C CA . ILE A 1 103 ? -4.472 -7.378 -8.548 1.00 94.12 103 ILE A CA 1
ATOM 712 C C . ILE A 1 103 ? -3.682 -6.655 -7.451 1.00 94.12 103 ILE A C 1
ATOM 714 O O . ILE A 1 103 ? -3.886 -5.471 -7.183 1.00 94.12 103 ILE A O 1
ATOM 718 N N . ILE A 1 104 ? -2.706 -7.355 -6.872 1.00 94.06 104 ILE A N 1
ATOM 719 C CA . ILE A 1 104 ? -1.571 -6.748 -6.170 1.00 94.06 104 ILE A CA 1
ATOM 720 C C . ILE A 1 104 ? -0.325 -6.858 -7.058 1.00 94.06 104 ILE A C 1
ATOM 722 O O . ILE A 1 104 ? 0.065 -7.964 -7.434 1.00 94.06 104 ILE A O 1
ATOM 726 N N . PHE A 1 105 ? 0.320 -5.729 -7.357 1.00 90.56 105 PHE A N 1
ATOM 727 C CA . PHE A 1 105 ? 1.659 -5.674 -7.955 1.00 90.56 105 PHE A CA 1
ATOM 728 C C . PHE A 1 105 ? 2.695 -5.411 -6.863 1.00 90.56 105 PHE A C 1
ATOM 730 O O . PHE A 1 105 ? 2.561 -4.429 -6.133 1.00 90.56 105 PHE A O 1
ATOM 737 N N . TRP A 1 106 ? 3.714 -6.268 -6.732 1.00 89.88 106 TRP A N 1
ATOM 738 C CA . TRP A 1 106 ? 4.618 -6.227 -5.580 1.00 89.88 106 TRP A CA 1
ATOM 739 C C . TRP A 1 106 ? 6.075 -6.668 -5.851 1.00 89.88 106 TRP A C 1
ATOM 741 O O . TRP A 1 106 ? 6.385 -7.860 -5.804 1.00 89.88 106 TRP A O 1
ATOM 751 N N . PRO A 1 107 ? 7.004 -5.711 -6.029 1.00 91.56 107 PRO A N 1
ATOM 752 C CA . PRO A 1 107 ? 6.755 -4.390 -6.594 1.00 91.56 107 PRO A CA 1
ATOM 753 C C . PRO A 1 107 ? 6.474 -4.486 -8.101 1.00 91.56 107 PRO A C 1
ATOM 755 O O . PRO A 1 107 ? 6.805 -5.473 -8.750 1.00 91.56 107 PRO A O 1
ATOM 758 N N . GLU A 1 108 ? 5.877 -3.445 -8.672 1.00 89.31 108 GLU A N 1
ATOM 759 C CA . GLU A 1 108 ? 5.520 -3.376 -10.090 1.00 89.31 108 GLU A CA 1
ATOM 760 C C . GLU A 1 108 ? 6.750 -3.176 -10.989 1.00 89.31 108 GLU A C 1
ATOM 762 O O . GLU A 1 108 ? 6.888 -3.839 -12.022 1.00 89.31 108 GLU A O 1
ATOM 767 N N . ASN A 1 109 ? 7.660 -2.275 -10.600 1.00 88.94 109 ASN A N 1
ATOM 768 C CA . ASN A 1 109 ? 8.785 -1.863 -11.440 1.00 88.94 109 ASN A CA 1
ATOM 769 C C . ASN A 1 109 ? 10.134 -2.406 -10.960 1.00 88.94 109 ASN A C 1
ATOM 771 O O . ASN A 1 109 ? 10.416 -2.499 -9.765 1.00 88.94 109 ASN A O 1
ATOM 775 N N . ALA A 1 110 ? 11.010 -2.699 -11.923 1.00 84.81 110 ALA A N 1
ATOM 776 C CA . ALA A 1 110 ? 12.386 -3.102 -11.652 1.00 84.81 110 ALA A CA 1
ATOM 777 C C . ALA A 1 110 ? 13.151 -2.021 -10.864 1.00 84.81 110 ALA A C 1
ATOM 779 O O . ALA A 1 110 ? 12.989 -0.821 -11.100 1.00 84.81 110 ALA A O 1
ATOM 780 N N . GLY A 1 111 ? 14.006 -2.453 -9.935 1.00 87.00 111 GLY A N 1
ATOM 781 C CA . GLY A 1 111 ? 14.776 -1.565 -9.059 1.00 87.00 111 GLY A CA 1
ATOM 782 C C . GLY A 1 111 ? 14.028 -1.099 -7.807 1.00 87.00 111 GLY A C 1
ATOM 783 O O . GLY A 1 111 ? 14.684 -0.748 -6.830 1.00 87.00 111 GLY A O 1
ATOM 784 N N . ALA A 1 112 ? 12.692 -1.169 -7.789 1.00 92.44 112 ALA A N 1
ATOM 785 C CA . ALA A 1 112 ? 11.928 -1.004 -6.558 1.00 92.44 112 ALA A CA 1
ATOM 786 C C . ALA A 1 112 ? 12.176 -2.188 -5.609 1.00 92.44 112 ALA A C 1
ATOM 788 O O . ALA A 1 112 ? 12.500 -3.303 -6.035 1.00 92.44 112 ALA A O 1
ATOM 789 N N . SER A 1 113 ? 11.983 -1.945 -4.317 1.00 92.50 113 SER A N 1
ATOM 790 C CA . SER A 1 113 ? 12.017 -2.968 -3.265 1.00 92.50 113 SER A CA 1
ATOM 791 C C . SER A 1 113 ? 10.729 -2.911 -2.464 1.00 92.50 113 SER A C 1
ATOM 793 O O . SER A 1 113 ? 10.076 -1.875 -2.463 1.00 92.50 113 SER A O 1
ATOM 795 N N . ALA A 1 114 ? 10.330 -3.996 -1.814 1.00 93.75 114 ALA A N 1
ATOM 796 C CA . ALA A 1 114 ? 9.022 -4.048 -1.184 1.00 93.75 114 ALA A CA 1
ATOM 797 C C . ALA A 1 114 ? 8.979 -5.021 -0.004 1.00 93.75 114 ALA A C 1
ATOM 799 O O . ALA A 1 114 ? 9.471 -6.144 -0.120 1.00 93.75 114 ALA A O 1
ATOM 800 N N . ASP A 1 115 ? 8.323 -4.613 1.081 1.00 95.31 115 ASP A N 1
ATOM 801 C CA . ASP A 1 115 ? 8.262 -5.381 2.328 1.00 95.31 115 ASP A CA 1
ATOM 802 C C . ASP A 1 115 ? 6.812 -5.649 2.754 1.00 95.31 115 ASP A C 1
ATOM 804 O O . ASP A 1 115 ? 6.010 -4.727 2.919 1.00 95.31 115 ASP A O 1
ATOM 808 N N . ILE A 1 116 ? 6.465 -6.920 2.955 1.00 94.88 116 ILE A N 1
ATOM 809 C CA . ILE A 1 116 ? 5.193 -7.340 3.552 1.00 94.88 116 ILE A CA 1
ATOM 810 C C . ILE A 1 116 ? 5.497 -8.103 4.837 1.00 94.88 116 ILE A C 1
ATOM 812 O O . ILE A 1 116 ? 6.152 -9.142 4.801 1.00 94.88 116 ILE A O 1
ATOM 816 N N . HIS A 1 117 ? 4.948 -7.612 5.945 1.00 96.56 117 HIS A N 1
ATOM 817 C CA . HIS A 1 117 ? 4.993 -8.237 7.261 1.00 96.56 117 HIS A CA 1
ATOM 818 C C . HIS A 1 117 ? 3.564 -8.543 7.728 1.00 96.56 117 HIS A C 1
ATOM 820 O O . HIS A 1 117 ? 2.826 -7.642 8.136 1.00 96.56 117 HIS A O 1
ATOM 826 N N . LEU A 1 118 ? 3.155 -9.811 7.635 1.00 96.38 118 LEU A N 1
ATOM 827 C CA . LEU A 1 118 ? 1.851 -10.315 8.074 1.00 96.38 118 LEU A CA 1
ATOM 828 C C . LEU A 1 118 ? 1.996 -11.108 9.377 1.00 96.38 118 LEU A C 1
ATOM 830 O O . LEU A 1 118 ? 1.985 -12.342 9.389 1.00 96.38 118 LEU A O 1
ATOM 834 N N . ASP A 1 119 ? 2.055 -10.380 10.486 1.00 97.88 119 ASP A N 1
ATOM 835 C CA . ASP A 1 119 ? 2.023 -10.921 11.851 1.00 97.88 119 ASP A CA 1
ATOM 836 C C . ASP A 1 119 ? 0.583 -11.191 12.338 1.00 97.88 119 ASP A C 1
ATOM 838 O O . ASP A 1 119 ? 0.354 -11.638 13.461 1.00 97.88 119 ASP A O 1
ATOM 842 N N . GLY A 1 120 ? -0.409 -10.910 11.490 1.00 97.25 120 GLY A N 1
ATOM 843 C CA . GLY A 1 120 ? -1.826 -11.178 11.702 1.00 97.25 120 GLY A CA 1
ATOM 844 C C . GLY A 1 120 ? -2.685 -10.662 10.546 1.00 97.25 120 GLY A C 1
ATOM 845 O O . GLY A 1 120 ? -2.197 -10.020 9.618 1.00 97.25 120 GLY A O 1
ATOM 846 N N . GLY A 1 121 ? -3.993 -10.916 10.615 1.00 98.06 121 GLY A N 1
ATOM 847 C CA . GLY A 1 121 ? -4.954 -10.445 9.613 1.00 98.06 121 GLY A CA 1
ATOM 848 C C . GLY A 1 121 ? -4.937 -11.239 8.305 1.00 98.06 121 GLY A C 1
ATOM 849 O O . GLY A 1 121 ? -4.351 -12.318 8.216 1.00 98.06 121 GLY A O 1
ATOM 850 N N . ILE A 1 122 ? -5.651 -10.719 7.305 1.00 98.00 122 ILE A N 1
ATOM 851 C CA . ILE A 1 122 ? -5.840 -11.376 6.006 1.00 98.00 122 ILE A CA 1
ATOM 852 C C . ILE A 1 122 ? -5.621 -10.360 4.885 1.00 98.00 122 ILE A C 1
ATOM 854 O O . ILE A 1 122 ? -6.216 -9.283 4.906 1.00 98.00 122 ILE A O 1
ATOM 858 N N . ILE A 1 123 ? -4.822 -10.722 3.886 1.00 97.62 123 ILE A N 1
ATOM 859 C CA . ILE A 1 123 ? -4.838 -10.091 2.566 1.00 97.62 123 ILE A CA 1
ATOM 860 C C . ILE A 1 123 ? -5.467 -11.088 1.596 1.00 97.62 123 ILE A C 1
ATOM 862 O O . ILE A 1 123 ? -4.977 -12.206 1.465 1.00 97.62 123 ILE A O 1
ATOM 866 N N . SER A 1 124 ? -6.540 -10.678 0.925 1.00 97.44 124 SER A N 1
ATOM 867 C CA . SER A 1 124 ? -7.152 -11.437 -0.162 1.00 97.44 124 SER A CA 1
ATOM 868 C C . SER A 1 124 ? -6.980 -10.686 -1.475 1.00 97.44 124 SER A C 1
ATOM 870 O O . SER A 1 124 ? -7.310 -9.499 -1.540 1.00 97.44 124 SER A O 1
ATOM 872 N N . ALA A 1 125 ? -6.462 -11.359 -2.501 1.00 95.44 125 ALA A N 1
ATOM 873 C CA . ALA A 1 125 ? -6.270 -10.787 -3.829 1.00 95.44 125 ALA A CA 1
ATOM 874 C C . ALA A 1 125 ? -6.689 -11.766 -4.929 1.00 95.44 125 ALA A C 1
ATOM 876 O O . ALA A 1 125 ? -6.502 -12.972 -4.805 1.00 95.44 125 ALA A O 1
ATOM 877 N N . GLY A 1 126 ? -7.222 -11.249 -6.039 1.00 92.19 126 GLY A N 1
ATOM 878 C CA . GLY A 1 126 ? -7.487 -12.080 -7.218 1.00 92.19 126 GLY A CA 1
ATOM 879 C C . GLY A 1 126 ? -6.196 -12.628 -7.834 1.00 92.19 126 GLY A C 1
ATOM 880 O O . GLY A 1 126 ? -6.130 -13.797 -8.211 1.00 92.19 126 GLY A O 1
ATOM 881 N N . TYR A 1 127 ? -5.164 -11.784 -7.902 1.00 92.12 127 TYR A N 1
ATOM 882 C CA . TYR A 1 127 ? -3.829 -12.135 -8.375 1.00 92.12 127 TYR A CA 1
ATOM 883 C C . TYR A 1 127 ? -2.747 -11.386 -7.595 1.00 92.12 127 TYR A C 1
ATOM 885 O O . TYR A 1 127 ? -2.934 -10.237 -7.190 1.00 92.12 127 TYR A O 1
ATOM 893 N N . LEU A 1 128 ? -1.581 -12.018 -7.473 1.00 90.56 128 LEU A N 1
ATOM 894 C CA . LEU A 1 128 ? -0.349 -11.397 -7.002 1.00 90.56 128 LEU A CA 1
ATOM 895 C C . LEU A 1 128 ? 0.708 -11.494 -8.105 1.00 90.56 128 LEU A C 1
ATOM 897 O O . LEU A 1 128 ? 1.134 -12.594 -8.466 1.00 90.56 128 LEU A O 1
ATOM 901 N N . PHE A 1 129 ? 1.136 -10.347 -8.624 1.00 89.94 129 PHE A N 1
ATOM 902 C CA . PHE A 1 129 ? 2.209 -10.248 -9.609 1.00 89.94 129 PHE A CA 1
ATOM 903 C C . PHE A 1 129 ? 3.438 -9.578 -9.004 1.00 89.94 129 PHE A C 1
ATOM 905 O O . PHE A 1 129 ? 3.335 -8.667 -8.186 1.00 89.94 129 PHE A O 1
ATOM 912 N N . GLY A 1 130 ? 4.608 -10.041 -9.427 1.00 83.81 130 GLY A N 1
ATOM 913 C CA . GLY A 1 130 ? 5.876 -9.385 -9.154 1.00 83.81 130 GLY A CA 1
ATOM 914 C C . GLY A 1 130 ? 6.257 -8.398 -10.262 1.00 83.81 130 GLY A C 1
ATOM 915 O O . GLY A 1 130 ? 5.429 -8.060 -11.121 1.00 83.81 130 GLY A O 1
ATOM 916 N N . PRO A 1 131 ? 7.531 -7.982 -10.283 1.00 79.00 131 PRO A N 1
ATOM 917 C CA . PRO A 1 131 ? 8.054 -7.071 -11.287 1.00 79.00 131 PRO A CA 1
ATOM 918 C C . PRO A 1 131 ? 7.784 -7.560 -12.710 1.00 79.00 131 PRO A C 1
ATOM 920 O O . PRO A 1 131 ? 7.850 -8.759 -13.009 1.00 79.00 131 PRO A O 1
ATOM 923 N N . ASN A 1 132 ? 7.508 -6.618 -13.613 1.00 78.06 132 ASN A N 1
ATOM 924 C CA . ASN A 1 132 ? 7.266 -6.894 -15.035 1.00 78.06 132 ASN A CA 1
ATOM 925 C C . ASN A 1 132 ? 6.091 -7.857 -15.300 1.00 78.06 132 ASN A C 1
ATOM 927 O O . ASN A 1 132 ? 6.116 -8.591 -16.288 1.00 78.06 132 ASN A O 1
ATOM 931 N N . TRP A 1 133 ? 5.067 -7.859 -14.435 1.00 81.88 133 TRP A N 1
ATOM 932 C CA . TRP A 1 133 ? 3.846 -8.664 -14.607 1.00 81.88 133 TRP A CA 1
ATOM 933 C C . TRP A 1 133 ? 4.108 -10.177 -14.615 1.00 81.88 133 TRP A C 1
ATOM 935 O O . TRP A 1 133 ? 3.333 -10.966 -15.157 1.00 81.88 133 TRP A O 1
ATOM 945 N N . THR A 1 134 ? 5.222 -10.590 -14.015 1.00 78.38 134 THR A N 1
ATOM 946 C CA . THR A 1 134 ? 5.581 -11.998 -13.874 1.00 78.38 134 THR A CA 1
ATOM 947 C C . THR A 1 134 ? 5.047 -12.555 -12.560 1.00 78.38 134 THR A C 1
ATOM 949 O O . THR A 1 134 ? 4.748 -11.824 -11.614 1.00 78.38 134 THR A O 1
ATOM 952 N N . THR A 1 135 ? 4.911 -13.875 -12.477 1.00 70.31 135 THR A N 1
ATOM 953 C CA . THR A 1 135 ? 4.661 -14.557 -11.204 1.00 70.31 135 THR A CA 1
ATOM 954 C C . THR A 1 135 ? 5.887 -14.402 -10.309 1.00 70.31 135 THR A C 1
ATOM 956 O O . THR A 1 135 ? 6.880 -15.082 -10.542 1.00 70.31 135 THR A O 1
ATOM 959 N N . PHE A 1 136 ? 5.810 -13.489 -9.335 1.00 67.06 136 PHE A N 1
ATOM 960 C CA . PHE A 1 136 ? 6.766 -13.257 -8.241 1.00 67.06 136 PHE A CA 1
ATOM 961 C C . PHE A 1 136 ? 8.241 -13.586 -8.571 1.00 67.06 136 PHE A C 1
ATOM 963 O O . PHE A 1 136 ? 8.882 -14.380 -7.883 1.00 67.06 136 PHE A O 1
ATOM 970 N N . ASP A 1 137 ? 8.785 -12.995 -9.641 1.00 63.09 137 ASP A N 1
ATOM 971 C CA . ASP A 1 137 ? 10.214 -13.077 -9.953 1.00 63.09 137 ASP A CA 1
ATOM 972 C C . ASP A 1 137 ? 10.945 -11.885 -9.322 1.00 63.09 137 ASP A C 1
ATOM 974 O O . ASP A 1 137 ? 10.983 -10.777 -9.859 1.00 63.09 137 ASP A O 1
ATOM 978 N N . ALA A 1 138 ? 11.521 -12.120 -8.144 1.00 57.72 138 ALA A N 1
ATOM 979 C CA . ALA A 1 138 ? 12.304 -11.135 -7.405 1.00 57.72 138 ALA A CA 1
ATOM 980 C C . ALA A 1 138 ? 13.744 -10.969 -7.946 1.00 57.72 138 ALA A C 1
ATOM 982 O O . ALA A 1 138 ? 14.565 -10.308 -7.316 1.00 57.72 138 ALA A O 1
ATOM 983 N N . SER A 1 139 ? 14.109 -11.542 -9.101 1.00 62.12 139 SER A N 1
ATOM 984 C CA . SER A 1 139 ? 15.499 -11.489 -9.593 1.00 62.12 139 SER A CA 1
ATOM 985 C C . SER A 1 139 ? 16.034 -10.071 -9.847 1.00 62.12 139 SER A C 1
ATOM 987 O O . SER A 1 139 ? 17.248 -9.867 -9.808 1.00 62.12 139 SER A O 1
ATOM 989 N N . SER A 1 140 ? 15.156 -9.082 -10.056 1.00 67.12 140 SER A N 1
ATOM 990 C CA . SER A 1 140 ? 15.517 -7.666 -10.243 1.00 67.12 140 SER A CA 1
ATOM 991 C C . SER A 1 140 ? 15.049 -6.720 -9.125 1.00 67.12 140 SER A C 1
ATOM 993 O O . SER A 1 140 ? 15.206 -5.504 -9.265 1.00 67.12 140 SER A O 1
ATOM 995 N N . SER A 1 141 ? 14.457 -7.247 -8.048 1.00 76.94 141 SER A N 1
ATOM 996 C CA . SER A 1 141 ? 13.846 -6.464 -6.963 1.00 76.94 141 SER A CA 1
ATOM 997 C C . SER A 1 141 ? 13.994 -7.171 -5.619 1.00 76.94 141 SER A C 1
ATOM 999 O O . SER A 1 141 ? 13.732 -8.362 -5.508 1.00 76.94 141 SER A O 1
ATOM 1001 N N . THR A 1 142 ? 14.346 -6.441 -4.563 1.00 83.06 142 THR A N 1
ATOM 1002 C CA . THR A 1 142 ? 14.352 -7.014 -3.209 1.00 83.06 142 THR A CA 1
ATOM 1003 C C . THR A 1 142 ? 12.923 -7.069 -2.689 1.00 83.06 142 THR A C 1
ATOM 1005 O O . THR A 1 142 ? 12.327 -6.021 -2.437 1.00 83.06 142 THR A O 1
ATOM 1008 N N . VAL A 1 143 ? 12.380 -8.274 -2.530 1.00 85.00 143 VAL A N 1
ATOM 1009 C CA . VAL A 1 143 ? 11.053 -8.485 -1.947 1.00 85.00 143 VAL A CA 1
ATOM 1010 C C . VAL A 1 143 ? 11.183 -9.304 -0.676 1.00 85.00 143 VAL A C 1
ATOM 1012 O O . VAL A 1 143 ? 11.604 -10.459 -0.733 1.00 85.00 143 VAL A O 1
ATOM 1015 N N . ASN A 1 144 ? 10.812 -8.717 0.460 1.00 87.81 144 ASN A N 1
ATOM 1016 C CA . ASN A 1 144 ? 10.721 -9.438 1.723 1.00 87.81 144 ASN A CA 1
ATOM 1017 C C . ASN A 1 144 ? 9.251 -9.759 2.000 1.00 87.81 144 ASN A C 1
ATOM 1019 O O . ASN A 1 144 ? 8.424 -8.859 2.141 1.00 87.81 144 ASN A O 1
ATOM 1023 N N . LEU A 1 145 ? 8.928 -11.051 2.058 1.00 89.31 145 LEU A N 1
ATOM 1024 C CA . LEU A 1 145 ? 7.606 -11.545 2.424 1.00 89.31 145 LEU A CA 1
ATOM 1025 C C . LEU A 1 145 ? 7.724 -12.354 3.714 1.00 89.31 145 LEU A C 1
ATOM 1027 O O . LEU A 1 145 ? 8.267 -13.458 3.711 1.00 89.31 145 LEU A O 1
ATOM 1031 N N . ASP A 1 146 ? 7.203 -11.796 4.799 1.00 92.88 146 ASP A N 1
ATOM 1032 C CA . ASP A 1 146 ? 7.088 -12.442 6.099 1.00 92.88 146 ASP A CA 1
ATOM 1033 C C . ASP A 1 146 ? 5.606 -12.682 6.416 1.00 92.88 146 ASP A C 1
ATOM 1035 O O . ASP A 1 146 ? 4.813 -11.743 6.481 1.00 92.88 146 ASP A O 1
ATOM 1039 N N . ILE A 1 147 ? 5.216 -13.949 6.577 1.00 92.31 147 ILE A N 1
ATOM 1040 C CA . ILE A 1 147 ? 3.855 -14.363 6.949 1.00 92.31 147 ILE A CA 1
ATOM 1041 C C . ILE A 1 147 ? 3.956 -15.218 8.211 1.00 92.31 147 ILE A C 1
ATOM 1043 O O . ILE A 1 147 ? 3.835 -16.444 8.172 1.00 92.31 147 ILE A O 1
ATOM 1047 N N . SER A 1 148 ? 4.240 -14.562 9.334 1.00 93.44 148 SER A N 1
ATOM 1048 C CA . SER A 1 148 ? 4.465 -15.214 10.625 1.00 93.44 148 SER A CA 1
ATOM 1049 C C . SER A 1 148 ? 3.159 -15.537 11.373 1.00 93.44 148 SER A C 1
ATOM 1051 O O . SER A 1 148 ? 3.111 -16.497 12.145 1.00 93.44 148 SER A O 1
ATOM 1053 N N . GLY A 1 149 ? 2.085 -14.772 11.126 1.00 90.06 149 GLY A N 1
ATOM 1054 C CA . GLY A 1 149 ? 0.810 -14.896 11.848 1.00 90.06 149 GLY A CA 1
ATOM 1055 C C . GLY A 1 149 ? -0.454 -14.538 11.057 1.00 90.06 149 GLY A C 1
ATOM 1056 O O . GLY A 1 149 ? -1.560 -14.695 11.578 1.00 90.06 149 GLY A O 1
ATOM 1057 N N . GLY A 1 150 ? -0.319 -14.057 9.819 1.00 95.12 150 GLY A N 1
ATOM 1058 C CA . GLY A 1 150 ? -1.438 -13.695 8.949 1.00 95.12 150 GLY A CA 1
ATOM 1059 C C . GLY A 1 150 ? -1.770 -14.733 7.877 1.00 95.12 150 GLY A C 1
ATOM 1060 O O . GLY A 1 150 ? -1.347 -15.888 7.909 1.00 95.12 150 GLY A O 1
ATOM 1061 N N . THR A 1 151 ? -2.566 -14.314 6.898 1.00 95.62 151 THR A N 1
ATOM 1062 C CA . THR A 1 151 ? -2.891 -15.120 5.718 1.00 95.62 151 THR A CA 1
ATOM 1063 C C . THR A 1 151 ? -2.875 -14.249 4.468 1.00 95.62 151 THR A C 1
ATOM 1065 O O . THR A 1 151 ? -3.451 -13.164 4.460 1.00 95.62 151 THR A O 1
ATOM 1068 N N . LEU A 1 152 ? -2.235 -14.745 3.411 1.00 92.69 152 LEU A N 1
ATOM 1069 C CA . LEU A 1 152 ? -2.295 -14.196 2.060 1.00 92.69 152 LEU A CA 1
ATOM 1070 C C . LEU A 1 152 ? -2.997 -15.230 1.176 1.00 92.69 152 LEU A C 1
ATOM 1072 O O . LEU A 1 152 ? -2.488 -16.343 1.033 1.00 92.69 152 LEU A O 1
ATOM 1076 N N . THR A 1 153 ? -4.178 -14.889 0.659 1.00 92.12 153 THR A N 1
ATOM 1077 C CA . THR A 1 153 ? -5.020 -15.779 -0.163 1.00 92.12 153 THR A CA 1
ATOM 1078 C C . THR A 1 153 ? -5.322 -15.199 -1.524 1.00 92.12 153 THR A C 1
ATOM 1080 O O . THR A 1 153 ? -5.697 -14.003 -1.554 1.00 92.12 153 THR A O 1
#

Secondary structure (DSSP, 8-state):
---EEEE--STT-EEEEEEEEEEEE-SSTT-EEEESSSSEEEEEEEEEEEEEEEEEEEETSSSEEEEEESSSEEEEEEEEE--STT-EEEEEEEEEEEEEEEEEESS-STT--EEEEEEEEEEEEEEEE-GGGSSS-GGGS-EEEE-SS-EE-

Sequence (153 aa):
MGPASQIGISSGGTATLNVAGRTLTAPSNYTYLVVGNASQGVLQVSGGTVNLVSDSIWLGYGATGTINMSSGTINCRNIDAGLTANGHPIINMTGGQINVSEIIFWPENAGASADIHLDGGIISAGYLFGPNWTTFDASSSTVNLDISGGTLT